Protein AF-W3AN65-F1 (afdb_monomer_lite)

Foldseek 3Di:
DVVLLVLLQVLLVCLLVVVLVVDDPVVVVVSLVSLLVQCPDPDQSSVLSSLSSLLSCCPDPCVVVNLVSLLVCLVDPDPVSLLSNLVSCLPPPLVDPSSVNSLVSQCVDPDPSSNVSSVSSNDD

Sequence (124 aa):
MAVRITAMREIERLTEQGVLEACTDDAKLLLFNHTLGDSYSTNADLEFYAMSALSKMLGSTYREQCLDRFIEMMDYEPYLIKVGMLYRIKEDDKNDAKIKFIFEKGKNDSHYWVRHVSSIGLEK

Secondary structure (DSSP, 8-state):
-HHHHHHHHHHHHHHHTTGGGGS-HHHHHHHHHHHHHHTT-SSHHHHHHHHHHHHHGGGSTTHHHHHHHHHHHHHHS-HHHHHHHHHHHTTS-TT-HHHHHHHHHHHT-SSHHHHHHHHHHH--

pLDDT: mean 94.16, std 5.39, range [56.47, 98.44]

Structure (mmCIF, N/CA/C/O backbone):
data_AF-W3AN65-F1
#
_entry.id   AF-W3AN65-F1
#
loop_
_atom_site.group_PDB
_atom_site.id
_atom_site.type_symbol
_atom_site.label_atom_id
_atom_site.label_alt_id
_atom_site.label_comp_id
_atom_site.label_asym_id
_atom_site.label_entity_id
_atom_site.label_seq_id
_atom_site.pdbx_PDB_ins_code
_atom_site.Cartn_x
_atom_site.Cartn_y
_atom_site.Cartn_z
_atom_site.occupancy
_atom_site.B_iso_or_equiv
_atom_site.auth_seq_id
_atom_site.auth_comp_id
_atom_site.auth_asym_id
_atom_site.auth_atom_id
_atom_site.pdbx_PDB_model_num
ATOM 1 N N . MET A 1 1 ? 9.564 -19.198 3.626 1.00 88.44 1 MET A N 1
ATOM 2 C CA . MET A 1 1 ? 8.922 -18.254 2.684 1.00 88.44 1 MET A CA 1
ATOM 3 C C . MET A 1 1 ? 7.418 -18.491 2.569 1.00 88.44 1 MET A C 1
ATOM 5 O O . MET A 1 1 ? 6.666 -17.593 2.913 1.00 88.44 1 MET A O 1
ATOM 9 N N . ALA A 1 2 ? 6.966 -19.700 2.206 1.00 91.94 2 ALA A N 1
ATOM 10 C CA . ALA A 1 2 ? 5.538 -20.015 2.032 1.00 91.94 2 ALA A CA 1
ATOM 11 C C . ALA A 1 2 ? 4.638 -19.654 3.233 1.00 91.94 2 ALA A C 1
ATOM 13 O O . ALA A 1 2 ? 3.553 -19.119 3.033 1.00 91.94 2 ALA A O 1
ATOM 14 N N . VAL A 1 3 ? 5.102 -19.879 4.470 1.00 95.12 3 VAL A N 1
ATOM 15 C CA . VAL A 1 3 ? 4.344 -19.536 5.690 1.00 95.12 3 VAL A CA 1
ATOM 16 C C . VAL A 1 3 ? 4.069 -18.033 5.791 1.00 95.12 3 VAL A C 1
ATOM 18 O O . VAL A 1 3 ? 2.937 -17.651 6.047 1.00 95.12 3 VAL A O 1
ATOM 21 N N . ARG A 1 4 ? 5.069 -17.180 5.530 1.00 96.25 4 ARG A N 1
ATOM 22 C CA . ARG A 1 4 ? 4.917 -15.714 5.600 1.00 96.25 4 ARG A CA 1
ATOM 23 C C . ARG A 1 4 ? 3.992 -15.189 4.506 1.00 96.25 4 ARG A C 1
ATOM 25 O O . ARG A 1 4 ? 3.085 -14.425 4.794 1.00 96.25 4 ARG A O 1
ATOM 32 N N . ILE A 1 5 ? 4.134 -15.691 3.278 1.00 97.06 5 ILE A N 1
ATOM 33 C CA . ILE A 1 5 ? 3.205 -15.369 2.180 1.00 97.06 5 ILE A CA 1
ATOM 34 C C . ILE A 1 5 ? 1.771 -15.788 2.535 1.00 97.06 5 ILE A C 1
ATOM 36 O O . ILE A 1 5 ? 0.826 -15.036 2.309 1.00 97.06 5 ILE A O 1
ATOM 40 N N . THR A 1 6 ? 1.604 -16.979 3.116 1.00 96.94 6 THR A N 1
ATOM 41 C CA . THR A 1 6 ? 0.292 -17.465 3.569 1.00 96.94 6 THR A CA 1
ATOM 42 C C . THR A 1 6 ? -0.273 -16.567 4.668 1.00 96.94 6 THR A C 1
ATOM 44 O O . THR A 1 6 ? -1.448 -16.224 4.613 1.00 96.94 6 THR A O 1
ATOM 47 N N . ALA A 1 7 ? 0.564 -16.124 5.610 1.00 96.62 7 ALA A N 1
ATOM 48 C CA . ALA A 1 7 ? 0.167 -15.183 6.650 1.00 96.62 7 ALA A CA 1
ATOM 49 C C . ALA A 1 7 ? -0.290 -13.838 6.063 1.00 96.62 7 ALA A C 1
ATOM 51 O O . ALA A 1 7 ? -1.359 -13.371 6.431 1.00 96.62 7 ALA A O 1
ATOM 52 N N . MET A 1 8 ? 0.444 -13.253 5.107 1.00 97.62 8 MET A N 1
ATOM 53 C CA . MET A 1 8 ? 0.052 -11.984 4.469 1.00 97.62 8 MET A CA 1
ATOM 54 C C . MET A 1 8 ? -1.302 -12.084 3.758 1.00 97.62 8 MET A C 1
ATOM 56 O O . MET A 1 8 ? -2.149 -11.210 3.913 1.00 97.62 8 MET A O 1
ATOM 60 N N . ARG A 1 9 ? -1.541 -13.181 3.031 1.00 96.62 9 ARG A N 1
ATOM 61 C CA . ARG A 1 9 ? -2.835 -13.437 2.377 1.00 96.62 9 ARG A CA 1
ATOM 62 C C . ARG A 1 9 ? -3.974 -13.586 3.379 1.00 96.62 9 ARG A C 1
ATOM 64 O O . ARG A 1 9 ? -5.085 -13.132 3.125 1.00 96.62 9 ARG A O 1
ATOM 71 N N . GLU A 1 10 ? -3.710 -14.242 4.504 1.00 95.69 10 GLU A N 1
ATOM 72 C CA . GLU A 1 10 ? -4.721 -14.419 5.539 1.00 95.69 10 GLU A CA 1
ATOM 73 C C . GLU A 1 10 ? -5.024 -13.099 6.250 1.00 95.69 10 GLU A C 1
ATOM 75 O O . GLU A 1 10 ? -6.189 -12.785 6.467 1.00 95.69 10 GLU A O 1
ATOM 80 N N . ILE A 1 11 ? -4.007 -12.280 6.526 1.00 95.50 11 ILE A N 1
ATOM 81 C CA . ILE A 1 11 ? -4.189 -10.926 7.058 1.00 95.50 11 ILE A CA 1
ATOM 82 C C . ILE A 1 11 ? -5.041 -10.088 6.100 1.00 95.50 11 ILE A C 1
ATOM 84 O O . ILE A 1 11 ? -6.039 -9.520 6.531 1.00 95.50 11 ILE A O 1
ATOM 88 N N . GLU A 1 12 ? -4.707 -10.070 4.806 1.00 95.38 12 GLU A N 1
ATOM 89 C CA . GLU A 1 12 ? -5.493 -9.381 3.775 1.00 95.38 12 GLU A CA 1
ATOM 90 C C . GLU A 1 12 ? -6.974 -9.793 3.821 1.00 95.38 12 GLU A C 1
ATOM 92 O O . GLU A 1 12 ? -7.864 -8.941 3.876 1.00 95.38 12 GLU A O 1
ATOM 97 N N . ARG A 1 13 ? -7.233 -11.107 3.868 1.00 94.75 13 ARG A N 1
ATOM 98 C CA . ARG A 1 13 ? -8.579 -11.688 3.929 1.00 94.75 13 ARG A CA 1
ATOM 99 C C . ARG A 1 13 ? -9.330 -11.286 5.200 1.00 94.75 13 ARG A C 1
ATOM 101 O O . ARG A 1 13 ? -10.511 -10.950 5.133 1.00 94.75 13 ARG A O 1
ATOM 108 N N . LEU A 1 14 ? -8.666 -11.326 6.354 1.00 92.44 14 LEU A N 1
ATOM 109 C CA . LEU A 1 14 ? -9.257 -10.952 7.641 1.00 92.44 14 LEU A CA 1
ATOM 110 C C . LEU A 1 14 ? -9.590 -9.458 7.695 1.00 92.44 14 LEU A C 1
ATOM 112 O O . LEU A 1 14 ? -10.643 -9.084 8.215 1.00 92.44 14 LEU A O 1
ATOM 116 N N . THR A 1 15 ? -8.728 -8.605 7.137 1.00 92.06 15 THR A N 1
ATOM 117 C CA . THR A 1 15 ? -8.987 -7.166 7.033 1.00 92.06 15 THR A CA 1
ATOM 118 C C . THR A 1 15 ? -10.168 -6.884 6.108 1.00 92.06 15 THR A C 1
ATOM 120 O O . THR A 1 15 ? -11.056 -6.123 6.479 1.00 92.06 15 THR A O 1
ATOM 123 N N . GLU A 1 16 ? -10.246 -7.545 4.951 1.00 90.81 16 GLU A N 1
ATOM 124 C CA . GLU A 1 16 ? -11.365 -7.393 4.010 1.00 90.81 16 GLU A CA 1
ATOM 125 C C . GLU A 1 16 ? -12.716 -7.827 4.604 1.00 90.81 16 GLU A C 1
ATOM 127 O O . GLU A 1 16 ? -13.750 -7.235 4.307 1.00 90.81 16 GLU A O 1
ATOM 132 N N . GLN A 1 17 ? -12.712 -8.820 5.492 1.00 91.50 17 GLN A N 1
ATOM 133 C CA . GLN A 1 17 ? -13.906 -9.270 6.213 1.00 91.50 17 GLN A CA 1
ATOM 134 C C . GLN A 1 17 ? -14.273 -8.381 7.413 1.00 91.50 17 GLN A C 1
ATOM 136 O O . GLN A 1 17 ? -15.237 -8.679 8.117 1.00 91.50 17 GLN A O 1
ATOM 141 N N . GLY A 1 18 ? -13.499 -7.327 7.696 1.00 87.81 18 GLY A N 1
ATOM 142 C CA . GLY A 1 18 ? -13.676 -6.477 8.876 1.00 87.81 18 GLY A CA 1
ATOM 143 C C . GLY A 1 18 ? -13.342 -7.174 10.201 1.00 87.81 18 GLY A C 1
ATOM 144 O O . GLY A 1 18 ? -13.589 -6.620 11.268 1.00 87.81 18 GLY A O 1
ATOM 145 N N . VAL A 1 19 ? -12.758 -8.378 10.161 1.00 87.12 19 VAL A N 1
ATOM 146 C CA . VAL A 1 19 ? -12.422 -9.166 11.359 1.00 87.12 19 VAL A CA 1
ATOM 147 C C . VAL A 1 19 ? -11.285 -8.515 12.137 1.00 87.12 19 VAL A C 1
ATOM 149 O O . VAL A 1 19 ? -11.258 -8.607 13.362 1.00 87.12 19 VAL A O 1
ATOM 152 N N . LEU A 1 20 ? -10.389 -7.802 11.443 1.00 83.75 20 LEU A N 1
ATOM 153 C CA . LEU A 1 20 ? -9.319 -7.043 12.088 1.00 83.75 20 LEU A CA 1
ATOM 154 C C . LEU A 1 20 ? -9.878 -6.064 13.128 1.00 83.75 20 LEU A C 1
ATOM 156 O O . LEU A 1 20 ? -9.274 -5.905 14.182 1.00 83.75 20 LEU A O 1
ATOM 160 N N . GLU A 1 21 ? -11.054 -5.474 12.889 1.00 82.19 21 GLU A N 1
ATOM 161 C CA . GLU A 1 21 ? -11.662 -4.517 13.818 1.00 82.19 21 GLU A CA 1
ATOM 162 C C . GLU A 1 21 ? -12.183 -5.147 15.110 1.00 82.19 21 GLU A C 1
ATOM 164 O O . GLU A 1 21 ? -12.251 -4.463 16.132 1.00 82.19 21 GLU A O 1
ATOM 169 N N . ALA A 1 22 ? -12.480 -6.448 15.088 1.00 85.88 22 ALA A N 1
ATOM 170 C CA . ALA A 1 22 ? -12.890 -7.213 16.262 1.00 85.88 22 ALA A CA 1
ATOM 171 C C . ALA A 1 22 ? -11.705 -7.651 17.146 1.00 85.88 22 ALA A C 1
ATOM 173 O O . ALA A 1 22 ? -11.916 -8.175 18.241 1.00 85.88 22 ALA A O 1
ATOM 174 N N . CYS A 1 23 ? -10.464 -7.469 16.685 1.00 88.06 23 CYS A N 1
ATOM 175 C CA . CYS A 1 23 ? -9.269 -7.761 17.469 1.00 88.06 23 CYS A CA 1
ATOM 176 C C . CYS A 1 23 ? -9.018 -6.702 18.554 1.00 88.06 23 CYS A C 1
ATOM 178 O O . CYS A 1 23 ? -9.461 -5.559 18.453 1.00 88.06 23 CYS A O 1
ATOM 180 N N . THR A 1 24 ? -8.249 -7.075 19.579 1.00 93.31 24 THR A N 1
ATOM 181 C CA . THR A 1 24 ? -7.704 -6.110 20.544 1.00 93.31 24 THR A CA 1
ATOM 182 C C . THR A 1 24 ? -6.712 -5.169 19.860 1.00 93.31 24 THR A C 1
ATOM 184 O O . THR A 1 24 ? -6.078 -5.549 18.873 1.00 93.31 24 THR A O 1
ATOM 187 N N . ASP A 1 25 ? -6.523 -3.966 20.405 1.00 93.12 25 ASP A N 1
ATOM 188 C CA . ASP A 1 25 ? -5.579 -2.986 19.846 1.00 93.12 25 ASP A CA 1
ATOM 189 C C . ASP A 1 25 ? -4.145 -3.538 19.762 1.00 93.12 25 ASP A C 1
ATOM 191 O O . ASP A 1 25 ? -3.467 -3.339 18.755 1.00 93.12 25 ASP A O 1
ATOM 195 N N . ASP A 1 26 ? -3.713 -4.322 20.755 1.00 94.81 26 ASP A N 1
ATOM 196 C CA . ASP A 1 26 ? -2.410 -5.001 20.736 1.00 94.81 26 ASP A CA 1
ATOM 197 C C . ASP A 1 26 ? -2.284 -5.987 19.567 1.00 94.81 26 ASP A C 1
ATOM 199 O O . ASP A 1 26 ? -1.245 -6.059 18.909 1.00 94.81 26 ASP A O 1
ATOM 203 N N . ALA A 1 27 ? -3.347 -6.743 19.277 1.00 92.88 27 ALA A N 1
ATOM 204 C CA . ALA A 1 27 ? -3.361 -7.678 18.159 1.00 92.88 27 ALA A CA 1
ATOM 205 C C . ALA A 1 27 ? -3.376 -6.938 16.814 1.00 92.88 27 ALA A C 1
ATOM 207 O O . ALA A 1 27 ? -2.638 -7.326 15.907 1.00 92.88 27 ALA A O 1
ATOM 208 N N . LYS A 1 28 ? -4.144 -5.845 16.692 1.00 93.62 28 LYS A N 1
ATOM 209 C CA . LYS A 1 28 ? -4.126 -4.977 15.503 1.00 93.62 28 LYS A CA 1
ATOM 210 C C . LYS A 1 28 ? -2.721 -4.424 15.256 1.00 93.62 28 LYS A C 1
ATOM 212 O O . LYS A 1 28 ? -2.217 -4.520 14.139 1.00 93.62 28 LYS A O 1
ATOM 217 N N . LEU A 1 29 ? -2.060 -3.939 16.309 1.00 95.00 29 LEU A N 1
ATOM 218 C CA . LEU A 1 29 ? -0.714 -3.377 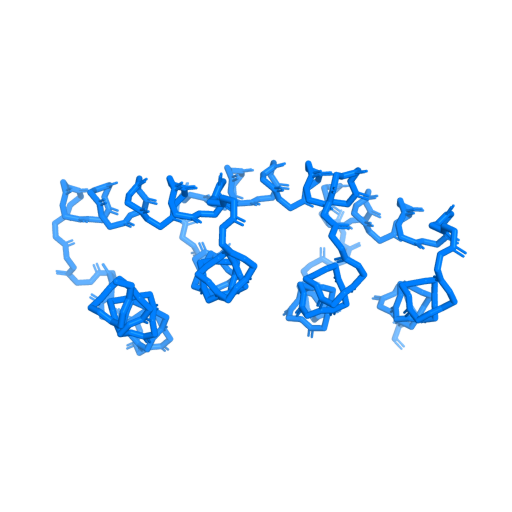16.233 1.00 95.00 29 LEU A CA 1
ATOM 219 C C . LEU A 1 29 ? 0.321 -4.433 15.839 1.00 95.00 29 LEU A C 1
ATOM 221 O O . LEU A 1 29 ? 1.185 -4.167 15.004 1.00 95.00 29 LEU A O 1
ATOM 225 N N . LEU A 1 30 ? 0.229 -5.636 16.409 1.00 95.88 30 LEU A N 1
ATOM 226 C CA . LEU A 1 30 ? 1.105 -6.753 16.063 1.00 95.88 30 LEU A CA 1
ATOM 227 C C . LEU A 1 30 ? 0.963 -7.132 14.582 1.00 95.88 30 LEU A C 1
ATOM 229 O O . LEU A 1 30 ? 1.968 -7.261 13.883 1.00 95.88 30 LEU A O 1
ATOM 233 N N . LEU A 1 31 ? -0.274 -7.295 14.102 1.00 95.50 31 LEU A N 1
ATOM 234 C CA . LEU A 1 31 ? -0.558 -7.663 12.714 1.00 95.50 31 LEU A CA 1
ATOM 235 C C . LEU A 1 31 ? -0.107 -6.571 11.744 1.00 95.50 31 LEU A C 1
ATOM 237 O O . LEU A 1 31 ? 0.519 -6.880 10.728 1.00 95.50 31 LEU A O 1
ATOM 241 N N . PHE A 1 32 ? -0.361 -5.305 12.080 1.00 96.69 32 PHE A N 1
ATOM 242 C CA . PHE A 1 32 ? 0.111 -4.169 11.301 1.00 96.69 32 PHE A CA 1
ATOM 243 C C . PHE A 1 32 ? 1.642 -4.141 11.220 1.00 96.69 32 PHE A C 1
ATOM 245 O O . PHE A 1 32 ? 2.190 -4.169 10.122 1.00 96.69 32 PHE A O 1
ATOM 252 N N . ASN A 1 33 ? 2.345 -4.171 12.357 1.00 97.56 33 ASN A N 1
ATOM 253 C CA . ASN A 1 33 ? 3.810 -4.124 12.389 1.00 97.56 33 ASN A CA 1
ATOM 254 C C . ASN A 1 33 ? 4.446 -5.315 11.666 1.00 97.56 33 ASN A C 1
ATOM 256 O O . ASN A 1 33 ? 5.471 -5.161 11.002 1.00 97.56 33 ASN A O 1
ATOM 260 N N . HIS A 1 34 ? 3.839 -6.500 11.766 1.00 96.88 34 HIS A N 1
ATOM 261 C CA . HIS A 1 34 ? 4.298 -7.672 11.032 1.00 96.88 34 HIS A CA 1
ATOM 262 C C . HIS A 1 34 ? 4.141 -7.490 9.516 1.00 96.88 34 HIS A C 1
ATOM 264 O O . HIS A 1 34 ? 5.082 -7.739 8.766 1.00 96.88 34 HIS A O 1
ATOM 270 N N . THR A 1 35 ? 2.984 -6.993 9.075 1.00 98.06 35 THR A N 1
ATOM 271 C CA . THR A 1 35 ? 2.704 -6.720 7.658 1.00 98.06 35 THR A CA 1
ATOM 272 C C . THR A 1 35 ? 3.628 -5.632 7.110 1.00 98.06 35 THR A C 1
ATOM 274 O O . THR A 1 35 ? 4.226 -5.797 6.049 1.00 98.06 35 THR A O 1
ATOM 277 N N . LEU A 1 36 ? 3.811 -4.544 7.862 1.00 98.44 36 LEU A N 1
ATOM 278 C CA . LEU A 1 36 ? 4.725 -3.464 7.511 1.00 98.44 36 LEU A CA 1
ATOM 279 C C . LEU A 1 36 ? 6.166 -3.976 7.400 1.00 98.44 36 LEU A C 1
ATOM 281 O O . LEU A 1 36 ? 6.833 -3.685 6.414 1.00 98.44 36 LEU A O 1
ATOM 285 N N . GLY A 1 37 ? 6.634 -4.786 8.352 1.00 98.06 37 GLY A N 1
ATOM 286 C CA . GLY A 1 37 ? 7.971 -5.383 8.299 1.00 98.06 37 GLY A CA 1
ATOM 287 C C . GLY A 1 37 ? 8.185 -6.272 7.069 1.00 98.06 37 GLY A C 1
ATOM 288 O O . GLY A 1 37 ? 9.227 -6.191 6.418 1.00 98.06 37 GLY A O 1
ATOM 289 N N . ASP A 1 38 ? 7.187 -7.078 6.703 1.00 97.94 38 ASP A N 1
ATOM 290 C CA . ASP A 1 38 ? 7.246 -7.938 5.515 1.00 97.94 38 ASP A CA 1
ATOM 291 C C . ASP A 1 38 ? 7.185 -7.131 4.205 1.00 97.94 38 ASP A C 1
ATOM 293 O O . ASP A 1 38 ? 7.723 -7.577 3.189 1.00 97.94 38 ASP A O 1
ATOM 297 N N . SER A 1 39 ? 6.644 -5.909 4.241 1.00 97.62 39 SER A N 1
ATOM 298 C CA . SER A 1 39 ? 6.645 -4.970 3.112 1.00 97.62 39 SER A CA 1
ATOM 299 C C . SER A 1 39 ? 8.015 -4.361 2.789 1.00 97.62 39 SER A C 1
ATOM 301 O O . SER A 1 39 ? 8.120 -3.652 1.798 1.00 97.62 39 SER A O 1
ATOM 303 N N . TYR A 1 40 ? 9.043 -4.615 3.606 1.00 96.88 40 TYR A N 1
ATOM 304 C CA . TYR A 1 40 ? 10.448 -4.269 3.336 1.00 96.88 40 TYR A CA 1
ATOM 305 C C . TYR A 1 40 ? 11.286 -5.505 2.969 1.00 96.88 40 TYR A C 1
ATOM 307 O O . TYR A 1 40 ? 12.517 -5.502 3.068 1.00 96.88 40 TYR A O 1
ATOM 315 N N . SER A 1 41 ? 10.643 -6.629 2.642 1.00 95.56 41 SER A N 1
ATOM 316 C CA . SER A 1 41 ? 11.366 -7.856 2.336 1.00 95.56 41 SER A CA 1
ATOM 317 C C . SER A 1 41 ? 12.121 -7.748 1.014 1.00 95.56 41 SER A C 1
ATOM 319 O O . SER A 1 41 ? 11.566 -7.366 -0.001 1.00 95.56 41 SER A O 1
ATOM 321 N N . THR A 1 42 ? 13.351 -8.262 0.976 1.00 93.06 42 THR A N 1
ATOM 322 C CA . THR A 1 42 ? 14.084 -8.474 -0.285 1.00 93.06 42 THR A CA 1
ATOM 323 C C . THR A 1 42 ? 13.470 -9.562 -1.177 1.00 93.06 42 THR A C 1
ATOM 325 O O . THR A 1 42 ? 13.933 -9.788 -2.296 1.00 93.06 42 THR A O 1
ATOM 328 N N . ASN A 1 43 ? 12.458 -10.287 -0.689 1.00 94.25 43 ASN A N 1
ATOM 329 C CA . ASN A 1 43 ? 11.705 -11.250 -1.475 1.00 94.25 43 ASN A CA 1
ATOM 330 C C . ASN A 1 43 ? 10.480 -10.569 -2.100 1.00 94.25 43 ASN A C 1
ATOM 332 O O . ASN A 1 43 ? 9.503 -10.302 -1.405 1.00 94.25 43 ASN A O 1
ATOM 336 N N . ALA A 1 44 ? 10.525 -10.377 -3.420 1.00 91.69 44 ALA A N 1
ATOM 337 C CA . ALA A 1 44 ? 9.496 -9.656 -4.168 1.00 91.69 44 ALA A CA 1
ATOM 338 C C . ALA A 1 44 ? 8.077 -10.235 -4.009 1.00 91.69 44 ALA A C 1
ATOM 340 O O . ALA A 1 44 ? 7.113 -9.477 -3.962 1.00 91.69 44 ALA A O 1
ATOM 341 N N . ASP A 1 45 ? 7.926 -11.562 -3.896 1.00 94.69 45 ASP A N 1
ATOM 342 C CA . ASP A 1 45 ? 6.607 -12.170 -3.680 1.00 94.69 45 ASP A CA 1
ATOM 343 C C . ASP A 1 45 ? 6.051 -11.782 -2.313 1.00 94.69 45 ASP A C 1
ATOM 345 O O . ASP A 1 45 ? 4.904 -11.354 -2.198 1.00 94.69 45 ASP A O 1
ATOM 349 N N . LEU A 1 46 ? 6.861 -11.933 -1.263 1.00 96.50 46 LEU A N 1
ATOM 350 C CA . LEU A 1 46 ? 6.444 -11.590 0.087 1.00 96.50 46 LEU A CA 1
ATOM 351 C C . LEU A 1 46 ? 6.103 -10.106 0.204 1.00 96.50 46 LEU A C 1
ATOM 353 O O . LEU A 1 46 ? 5.057 -9.768 0.754 1.00 96.50 46 LEU A O 1
ATOM 357 N N . GLU A 1 47 ? 6.951 -9.250 -0.352 1.00 96.31 47 GLU A N 1
ATOM 358 C CA . GLU A 1 47 ? 6.725 -7.813 -0.392 1.00 96.31 47 GLU A CA 1
ATOM 359 C C . GLU A 1 47 ? 5.426 -7.457 -1.126 1.00 96.31 47 GLU A C 1
ATOM 361 O O . GLU A 1 47 ? 4.632 -6.658 -0.631 1.00 96.31 47 GLU A O 1
ATOM 366 N N . PHE A 1 48 ? 5.145 -8.111 -2.258 1.00 96.50 48 PHE A N 1
ATOM 367 C CA . PHE A 1 48 ? 3.897 -7.923 -2.993 1.00 96.50 48 PHE A CA 1
ATOM 368 C C . PHE A 1 48 ? 2.664 -8.297 -2.156 1.00 96.50 48 PHE A C 1
ATOM 370 O O . PHE A 1 48 ? 1.688 -7.545 -2.132 1.00 96.50 48 PHE A O 1
ATOM 377 N N . TYR A 1 49 ? 2.682 -9.437 -1.454 1.00 97.31 49 TYR A N 1
ATOM 378 C CA . TYR A 1 49 ? 1.552 -9.826 -0.600 1.00 97.31 49 TYR A CA 1
ATOM 379 C C . TYR A 1 49 ? 1.421 -8.930 0.634 1.00 97.31 49 TYR A C 1
ATOM 381 O O . TYR A 1 49 ? 0.299 -8.618 1.027 1.00 97.31 49 TYR A O 1
ATOM 389 N N . ALA A 1 50 ? 2.533 -8.473 1.211 1.00 98.00 50 ALA A N 1
ATOM 390 C CA . ALA A 1 50 ? 2.515 -7.507 2.302 1.00 98.00 50 ALA A CA 1
ATOM 391 C C . ALA A 1 50 ? 1.927 -6.160 1.852 1.00 98.00 50 ALA A C 1
ATOM 393 O O . ALA A 1 50 ? 1.046 -5.627 2.519 1.00 98.00 50 ALA A O 1
ATOM 394 N N . MET A 1 51 ? 2.318 -5.654 0.676 1.00 97.88 51 MET A N 1
ATOM 395 C CA . MET A 1 51 ? 1.698 -4.481 0.048 1.00 97.88 51 MET A CA 1
ATOM 396 C C . MET A 1 51 ? 0.188 -4.683 -0.151 1.00 97.88 51 MET A C 1
ATOM 398 O O . MET A 1 51 ? -0.604 -3.799 0.182 1.00 97.88 51 MET A O 1
ATOM 402 N N . SER A 1 52 ? -0.228 -5.859 -0.640 1.00 97.50 52 SER A N 1
ATOM 403 C CA . SER A 1 52 ? -1.649 -6.190 -0.816 1.00 97.50 52 SER A CA 1
ATOM 404 C C . SER A 1 52 ? -2.408 -6.111 0.510 1.00 97.50 52 SER A C 1
ATOM 406 O O . SER A 1 52 ? -3.449 -5.460 0.580 1.00 97.50 52 SER A O 1
ATOM 408 N N . ALA A 1 53 ? -1.858 -6.691 1.577 1.00 97.31 53 ALA A N 1
ATOM 409 C CA . ALA A 1 53 ? -2.447 -6.637 2.909 1.00 97.31 53 ALA A CA 1
ATOM 410 C C . ALA A 1 53 ? -2.504 -5.204 3.470 1.00 97.31 53 ALA A C 1
ATOM 412 O O . ALA A 1 53 ? -3.566 -4.782 3.929 1.00 97.31 53 ALA A O 1
ATOM 413 N N . LEU A 1 54 ? -1.423 -4.418 3.354 1.00 97.94 54 LEU A N 1
ATOM 414 C CA . LEU A 1 54 ? -1.410 -3.001 3.750 1.00 97.94 54 LEU A CA 1
ATOM 415 C C . LEU A 1 54 ? -2.504 -2.200 3.035 1.00 97.94 54 LEU A C 1
ATOM 417 O O . LEU A 1 54 ? -3.135 -1.341 3.645 1.00 97.94 54 LEU A O 1
ATOM 421 N N . SER A 1 55 ? -2.787 -2.502 1.763 1.00 97.25 55 SER A N 1
ATOM 422 C CA . SER A 1 55 ? -3.827 -1.785 1.012 1.00 97.25 55 SER A CA 1
ATOM 423 C C . SER A 1 55 ? -5.219 -1.973 1.620 1.00 97.25 55 SER A C 1
ATOM 425 O O . SER A 1 55 ? -6.023 -1.044 1.624 1.00 97.25 55 SER A O 1
ATOM 427 N N . LYS A 1 56 ? -5.496 -3.143 2.212 1.00 95.31 56 LYS A N 1
ATOM 428 C CA . LYS A 1 56 ? -6.754 -3.396 2.927 1.00 95.31 56 LYS A CA 1
ATOM 429 C C . LYS A 1 56 ? -6.803 -2.676 4.274 1.00 95.31 56 LYS A C 1
ATOM 431 O O . LYS A 1 56 ? -7.889 -2.397 4.768 1.00 95.31 56 LYS A O 1
ATOM 436 N N . MET A 1 57 ? -5.652 -2.329 4.848 1.00 95.06 57 MET A N 1
ATOM 437 C CA . MET A 1 57 ? -5.550 -1.604 6.119 1.00 95.06 57 MET A CA 1
ATOM 438 C C . MET A 1 57 ? -5.695 -0.080 5.977 1.00 95.06 57 MET A C 1
ATOM 440 O O . MET A 1 57 ? -5.709 0.616 6.992 1.00 95.06 57 MET A O 1
ATOM 444 N N . LEU A 1 58 ? -5.874 0.462 4.765 1.00 94.88 58 LEU A N 1
ATOM 445 C CA . LEU A 1 58 ? -6.079 1.902 4.535 1.00 94.88 58 LEU A CA 1
ATOM 446 C C . LEU A 1 58 ? -7.335 2.484 5.203 1.00 94.88 58 LEU A C 1
ATOM 448 O O . LEU A 1 58 ? -7.410 3.697 5.395 1.00 94.88 58 LEU A O 1
ATOM 452 N N . GLY A 1 59 ? -8.308 1.636 5.552 1.00 90.50 59 GLY A N 1
ATOM 453 C CA . GLY A 1 59 ? -9.501 2.016 6.316 1.00 90.50 59 GLY A CA 1
ATOM 454 C C . GLY A 1 59 ? -9.325 1.977 7.840 1.00 90.50 59 GLY A C 1
ATOM 455 O O . GLY A 1 59 ? -10.285 2.236 8.559 1.00 90.50 59 GLY A O 1
ATOM 456 N N . SER A 1 60 ? -8.135 1.629 8.337 1.00 91.25 60 SER A N 1
ATOM 457 C CA . SER A 1 60 ? -7.847 1.483 9.769 1.00 91.25 60 SER A CA 1
ATOM 458 C C . SER A 1 60 ? -7.166 2.722 10.366 1.00 91.25 60 SER A C 1
ATOM 460 O O . SER 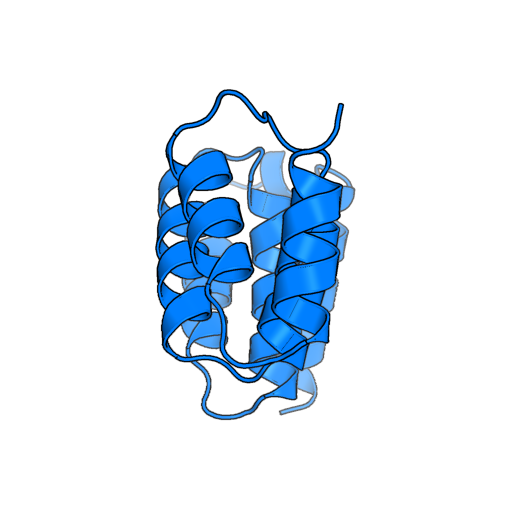A 1 60 ? -6.840 3.686 9.669 1.00 91.25 60 SER A O 1
ATOM 462 N N . THR A 1 61 ? -6.867 2.671 11.667 1.00 92.38 61 THR A N 1
ATOM 463 C CA . THR A 1 61 ? -6.063 3.688 12.369 1.00 92.38 61 THR A CA 1
ATOM 464 C C . THR A 1 61 ? -4.621 3.801 11.854 1.00 92.38 61 THR A C 1
ATOM 466 O O . THR A 1 61 ? -3.952 4.785 12.164 1.00 92.38 61 THR A O 1
ATOM 469 N N . TYR A 1 62 ? -4.145 2.842 11.048 1.00 95.31 62 TYR A N 1
ATOM 470 C CA . TYR A 1 62 ? -2.789 2.812 10.481 1.00 95.31 62 TYR A CA 1
ATOM 471 C C . TYR A 1 62 ? -2.682 3.395 9.064 1.00 95.31 62 TYR A C 1
ATOM 473 O O . TYR A 1 62 ? -1.671 3.193 8.383 1.00 95.31 62 TYR A O 1
ATOM 481 N N . ARG A 1 63 ? -3.725 4.084 8.584 1.00 96.19 63 ARG A N 1
ATOM 482 C CA . ARG A 1 63 ? -3.782 4.646 7.226 1.00 96.19 63 ARG A CA 1
ATOM 483 C C . ARG A 1 63 ? -2.536 5.456 6.870 1.00 96.19 63 ARG A C 1
ATOM 485 O O . ARG A 1 63 ? -1.940 5.219 5.824 1.00 96.19 63 ARG A O 1
ATOM 492 N N . GLU A 1 64 ? -2.134 6.380 7.739 1.00 97.62 64 GLU A N 1
ATOM 493 C CA . GLU A 1 64 ? -1.012 7.288 7.476 1.00 97.62 64 GLU A CA 1
ATOM 494 C C . GLU A 1 64 ? 0.294 6.534 7.219 1.00 97.62 64 GLU A C 1
ATOM 496 O O . GLU A 1 64 ? 0.988 6.832 6.247 1.00 97.62 64 GLU A O 1
ATOM 501 N N . GLN A 1 65 ? 0.579 5.514 8.031 1.00 98.25 65 GLN A N 1
ATOM 502 C CA . GLN A 1 65 ? 1.765 4.673 7.906 1.00 98.25 65 GLN A CA 1
ATOM 503 C C . GLN A 1 65 ? 1.714 3.782 6.657 1.00 98.25 65 GLN A C 1
ATOM 505 O O . GLN A 1 65 ? 2.745 3.550 6.026 1.00 98.25 65 GLN A O 1
ATOM 510 N N . CYS A 1 66 ? 0.527 3.299 6.268 1.00 98.31 66 CYS A N 1
ATOM 511 C CA . CYS A 1 66 ? 0.357 2.570 5.007 1.00 98.31 66 CYS A CA 1
ATOM 512 C C . CYS A 1 66 ? 0.689 3.472 3.812 1.00 98.31 66 CYS A C 1
ATOM 514 O O . CYS A 1 66 ? 1.435 3.072 2.920 1.00 98.31 66 CYS A O 1
ATOM 516 N N . LEU A 1 67 ? 0.172 4.705 3.814 1.00 98.38 67 LEU A N 1
ATOM 517 C CA . LEU A 1 67 ? 0.432 5.677 2.756 1.00 98.38 67 LEU A CA 1
ATOM 518 C C . LEU A 1 67 ? 1.906 6.099 2.712 1.00 98.38 67 LEU A C 1
ATOM 520 O O . LEU A 1 67 ? 2.455 6.223 1.621 1.00 98.38 67 LEU A O 1
ATOM 524 N N . ASP A 1 68 ? 2.562 6.259 3.865 1.00 98.44 68 ASP A N 1
ATOM 525 C CA . ASP A 1 68 ? 4.005 6.528 3.922 1.00 98.44 68 ASP A CA 1
ATOM 526 C C . ASP A 1 68 ? 4.807 5.394 3.277 1.00 98.44 68 ASP A C 1
ATOM 528 O O . ASP A 1 68 ? 5.642 5.647 2.404 1.00 98.44 68 ASP A O 1
ATOM 532 N N . ARG A 1 69 ? 4.483 4.132 3.592 1.00 98.06 69 ARG A N 1
ATOM 533 C CA . ARG A 1 69 ? 5.135 2.991 2.937 1.00 98.06 69 ARG A CA 1
ATOM 534 C C . ARG A 1 69 ? 4.883 2.976 1.429 1.00 98.06 69 ARG A C 1
ATOM 536 O O . ARG A 1 69 ? 5.801 2.712 0.659 1.00 98.06 69 ARG A O 1
ATOM 543 N N . PHE A 1 70 ? 3.672 3.282 0.975 1.00 98.31 70 PHE A N 1
ATOM 544 C CA . PHE A 1 70 ? 3.354 3.337 -0.456 1.00 98.31 70 PHE A CA 1
ATOM 545 C C . PHE A 1 70 ? 4.114 4.437 -1.200 1.00 98.31 70 PHE A C 1
ATOM 547 O O . PHE A 1 70 ? 4.545 4.234 -2.336 1.00 98.31 70 PHE A O 1
ATOM 554 N N . ILE A 1 71 ? 4.342 5.581 -0.555 1.00 98.00 71 ILE A N 1
ATOM 555 C CA . ILE A 1 71 ? 5.184 6.653 -1.096 1.00 98.00 71 ILE A CA 1
ATOM 556 C C . ILE A 1 71 ? 6.628 6.180 -1.281 1.00 98.00 71 ILE A C 1
ATOM 558 O O . ILE A 1 71 ? 7.230 6.501 -2.308 1.00 98.00 71 ILE A O 1
ATOM 562 N N . GLU A 1 72 ? 7.174 5.434 -0.318 1.00 97.75 72 GLU A N 1
ATOM 563 C CA . GLU A 1 72 ? 8.508 4.834 -0.429 1.00 97.75 72 GLU A CA 1
ATOM 564 C C . GLU A 1 72 ? 8.557 3.783 -1.542 1.00 97.75 72 GLU A C 1
ATOM 566 O O . GLU A 1 72 ? 9.509 3.748 -2.323 1.00 97.75 72 GLU A O 1
ATOM 571 N N . MET A 1 73 ? 7.516 2.953 -1.666 1.00 96.81 73 MET A N 1
ATOM 572 C CA . MET A 1 73 ? 7.478 1.910 -2.690 1.00 96.81 73 MET A CA 1
ATOM 573 C C . MET A 1 73 ? 7.530 2.478 -4.113 1.00 96.81 73 MET A C 1
ATOM 575 O O . MET A 1 73 ? 8.094 1.860 -5.019 1.00 96.81 73 MET A O 1
ATOM 579 N N . MET A 1 74 ? 6.994 3.685 -4.318 1.00 97.06 74 MET A N 1
ATOM 580 C CA . MET A 1 74 ? 7.108 4.392 -5.595 1.00 97.06 74 MET A CA 1
ATOM 581 C C . MET A 1 74 ? 8.547 4.765 -5.965 1.00 97.06 74 MET A C 1
ATOM 583 O O . MET A 1 74 ? 8.852 4.863 -7.154 1.00 97.06 74 MET A O 1
ATOM 587 N N . ASP A 1 75 ? 9.440 4.934 -4.993 1.00 94.00 75 ASP A N 1
ATOM 588 C CA . ASP A 1 75 ? 10.831 5.303 -5.261 1.00 94.00 75 ASP A CA 1
ATOM 589 C C . ASP A 1 75 ? 11.703 4.070 -5.511 1.00 94.00 75 ASP A C 1
ATOM 591 O O . ASP A 1 75 ? 12.542 4.084 -6.414 1.00 94.00 75 ASP A O 1
ATOM 595 N N . TYR A 1 76 ? 11.482 2.996 -4.749 1.00 90.31 76 TYR A N 1
ATOM 596 C CA . TYR A 1 76 ? 12.452 1.902 -4.650 1.00 90.31 76 TYR A CA 1
ATOM 597 C C . TYR A 1 76 ? 12.000 0.579 -5.270 1.00 90.31 76 TYR A C 1
ATOM 599 O O . TYR A 1 76 ? 12.858 -0.179 -5.725 1.00 90.31 76 TYR A O 1
ATOM 607 N N . GLU A 1 77 ? 10.692 0.309 -5.363 1.00 91.56 77 GLU A N 1
ATOM 608 C CA . GLU A 1 77 ? 10.249 -1.040 -5.727 1.00 91.56 77 GLU A 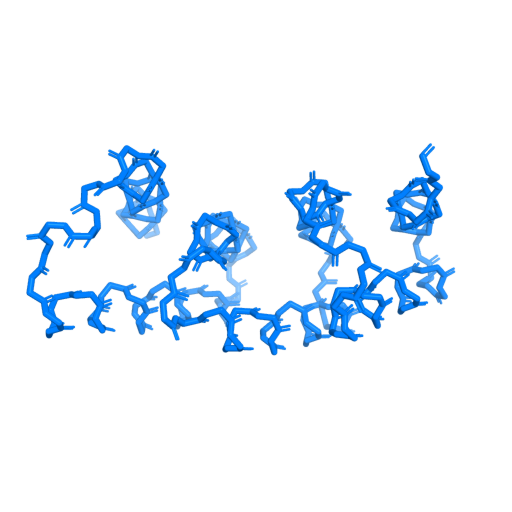CA 1
ATOM 609 C C . GLU A 1 77 ? 10.171 -1.317 -7.236 1.00 91.56 77 GLU A C 1
ATOM 611 O O . GLU A 1 77 ? 10.008 -0.411 -8.067 1.00 91.56 77 GLU A O 1
ATOM 616 N N . PRO A 1 78 ? 10.238 -2.601 -7.640 1.00 91.50 78 PRO A N 1
ATOM 617 C CA . PRO A 1 78 ? 9.992 -3.005 -9.015 1.00 91.50 78 PRO A CA 1
ATOM 618 C C . PRO A 1 78 ? 8.602 -2.596 -9.514 1.00 91.50 78 PRO A C 1
ATOM 620 O O . PRO A 1 78 ? 7.620 -2.542 -8.768 1.00 91.50 78 PRO A O 1
ATOM 623 N N . TYR A 1 79 ? 8.489 -2.401 -10.831 1.00 93.56 79 TYR A N 1
ATOM 624 C CA . TYR A 1 79 ? 7.255 -1.921 -11.460 1.00 93.56 79 TYR A CA 1
ATOM 625 C C . TYR A 1 79 ? 6.013 -2.768 -11.130 1.00 93.56 79 TYR A C 1
ATOM 627 O O . TYR A 1 79 ? 4.918 -2.219 -11.057 1.00 93.56 79 TYR A O 1
ATOM 635 N N . LEU A 1 80 ? 6.156 -4.088 -10.936 1.00 94.38 80 LEU A N 1
ATOM 636 C CA . L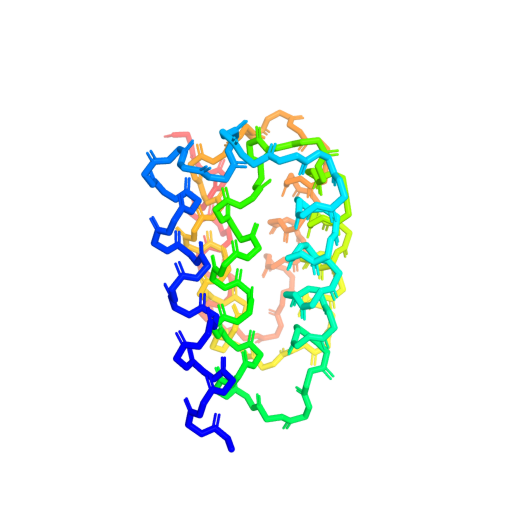EU A 1 80 ? 5.031 -4.985 -10.637 1.00 94.38 80 LEU A CA 1
ATOM 637 C C . LEU A 1 80 ? 4.358 -4.638 -9.306 1.00 94.38 80 LEU A C 1
ATOM 639 O O . LEU A 1 80 ? 3.130 -4.638 -9.225 1.00 94.38 80 LEU A O 1
ATOM 643 N N . ILE A 1 81 ? 5.151 -4.306 -8.285 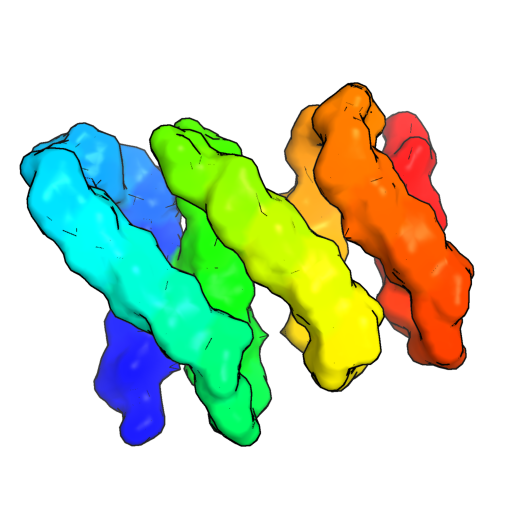1.00 95.94 81 ILE A N 1
ATOM 644 C CA . ILE A 1 81 ? 4.645 -3.931 -6.962 1.00 95.94 81 ILE A CA 1
ATOM 645 C C . ILE A 1 81 ? 3.969 -2.567 -7.049 1.00 95.94 81 ILE A C 1
ATOM 647 O O . ILE A 1 81 ? 2.819 -2.435 -6.638 1.00 95.94 81 ILE A O 1
ATOM 651 N N . LYS A 1 82 ? 4.620 -1.594 -7.699 1.00 97.31 82 LYS A N 1
ATOM 652 C CA . LYS A 1 82 ? 4.060 -0.257 -7.955 1.00 97.31 82 LYS A CA 1
ATOM 653 C C . LYS A 1 82 ? 2.710 -0.325 -8.664 1.00 97.31 82 LYS A C 1
ATOM 655 O O . LYS A 1 82 ? 1.731 0.247 -8.200 1.00 97.31 82 LYS A O 1
ATOM 660 N N . VAL A 1 83 ? 2.632 -1.067 -9.769 1.00 96.88 83 VAL A N 1
ATOM 661 C CA . VAL A 1 83 ? 1.387 -1.264 -10.526 1.00 96.88 83 VAL A CA 1
ATOM 662 C C . VAL A 1 83 ? 0.331 -1.950 -9.660 1.00 96.88 83 VAL A C 1
ATOM 664 O O . VAL A 1 83 ? -0.811 -1.496 -9.614 1.00 96.88 83 VAL A O 1
ATOM 667 N N . GLY A 1 84 ? 0.703 -3.015 -8.943 1.00 96.06 84 GLY A N 1
ATOM 668 C CA . GLY A 1 84 ? -0.206 -3.736 -8.054 1.00 96.06 84 GLY A CA 1
ATOM 669 C C . GLY A 1 84 ? -0.791 -2.857 -6.948 1.00 96.06 84 GLY A C 1
ATOM 670 O O . GLY A 1 84 ? -1.981 -2.975 -6.653 1.00 96.06 84 GLY A O 1
ATOM 671 N N . MET A 1 85 ? 0.027 -1.971 -6.382 1.00 97.56 85 MET A N 1
ATOM 672 C CA . MET A 1 85 ? -0.359 -0.986 -5.377 1.00 97.56 85 MET A CA 1
ATOM 673 C C . MET A 1 85 ? -1.300 0.063 -5.967 1.00 97.56 85 MET A C 1
ATOM 675 O O . MET A 1 85 ? -2.407 0.238 -5.465 1.00 97.56 85 MET A O 1
ATOM 679 N N . LEU A 1 86 ? -0.913 0.698 -7.078 1.00 97.38 86 LEU A N 1
ATOM 680 C CA . LEU A 1 86 ? -1.721 1.719 -7.753 1.00 97.38 86 LEU A CA 1
ATOM 681 C C . LEU A 1 86 ? -3.115 1.193 -8.125 1.00 97.38 86 LEU A C 1
ATOM 683 O O . LEU A 1 86 ? -4.108 1.879 -7.900 1.00 97.38 86 LEU A O 1
ATOM 687 N N . TYR A 1 87 ? -3.219 -0.045 -8.620 1.00 95.69 87 TYR A N 1
ATOM 688 C CA . TYR A 1 87 ? -4.515 -0.662 -8.929 1.00 95.69 87 TYR A CA 1
ATOM 689 C C . TYR A 1 87 ? -5.422 -0.856 -7.713 1.00 95.69 87 TYR A C 1
ATOM 691 O O . TYR A 1 87 ? -6.642 -0.870 -7.875 1.00 95.69 87 TYR A O 1
ATOM 699 N N . ARG A 1 88 ? -4.850 -1.031 -6.520 1.00 94.75 88 ARG A N 1
ATOM 700 C CA . ARG A 1 88 ? -5.606 -1.224 -5.277 1.00 94.75 88 ARG A CA 1
ATOM 701 C C . ARG A 1 88 ? -6.084 0.097 -4.691 1.00 94.75 88 ARG A C 1
ATOM 703 O O . ARG A 1 88 ? -7.181 0.142 -4.153 1.00 94.75 88 ARG A O 1
ATOM 710 N N . ILE A 1 89 ? -5.293 1.158 -4.839 1.00 95.62 89 ILE A N 1
ATOM 711 C CA . ILE A 1 89 ? -5.590 2.471 -4.248 1.00 95.62 89 ILE A CA 1
ATOM 712 C C . ILE A 1 89 ? -6.268 3.451 -5.222 1.00 95.62 89 ILE A C 1
ATOM 714 O O . ILE A 1 89 ? -6.580 4.571 -4.838 1.00 95.62 89 ILE A O 1
ATOM 718 N N . LYS A 1 90 ? -6.510 3.064 -6.485 1.00 93.31 90 LYS A N 1
ATOM 719 C CA . LYS A 1 90 ? -7.110 3.948 -7.512 1.00 93.31 90 LYS A CA 1
ATOM 720 C C . LYS A 1 90 ? -8.523 4.448 -7.202 1.00 93.31 90 LYS A C 1
ATOM 722 O O . LYS A 1 90 ? -8.919 5.480 -7.732 1.00 93.31 90 LYS A O 1
ATOM 727 N N . GLU A 1 91 ? -9.268 3.716 -6.378 1.00 90.62 91 GLU A N 1
ATOM 728 C CA . GLU A 1 91 ? -10.622 4.095 -5.947 1.00 90.62 91 GLU A CA 1
ATOM 729 C C . GLU A 1 91 ? -10.634 4.763 -4.557 1.00 90.62 91 GLU A C 1
ATOM 731 O O . GLU A 1 91 ? -11.707 5.031 -4.022 1.00 90.62 91 GLU A O 1
ATOM 736 N N . ASP A 1 92 ? -9.464 5.006 -3.948 1.00 93.19 92 ASP A N 1
ATOM 737 C CA . ASP A 1 92 ? -9.356 5.710 -2.662 1.00 93.19 92 ASP A CA 1
ATOM 738 C C . ASP A 1 92 ? -9.678 7.215 -2.831 1.00 93.19 92 ASP A C 1
ATOM 740 O O . ASP A 1 92 ? -9.886 7.711 -3.944 1.00 93.19 92 ASP A O 1
ATOM 744 N N . ASP A 1 93 ? -9.743 7.963 -1.727 1.00 91.38 93 ASP A N 1
ATOM 745 C CA . ASP A 1 93 ? -10.039 9.391 -1.716 1.00 91.38 93 ASP A CA 1
ATOM 746 C C . ASP A 1 93 ? -9.001 10.177 -2.521 1.00 91.38 93 ASP A C 1
ATOM 748 O O . ASP A 1 93 ? -7.916 10.530 -2.056 1.00 91.38 93 ASP A O 1
ATOM 752 N N . LYS A 1 94 ? -9.392 10.535 -3.745 1.00 85.38 94 LYS A N 1
ATOM 753 C CA . LYS A 1 94 ? -8.596 11.357 -4.655 1.00 85.38 94 LYS A CA 1
ATOM 754 C C . LYS A 1 94 ? -8.364 12.773 -4.129 1.00 85.38 94 LYS A C 1
ATOM 756 O O . LYS A 1 94 ? -7.657 13.516 -4.802 1.00 85.38 94 LYS A O 1
ATOM 761 N N . ASN A 1 95 ? -8.948 13.192 -2.999 1.00 89.12 95 ASN A N 1
ATOM 762 C CA . ASN A 1 95 ? -8.648 14.468 -2.343 1.00 89.12 95 ASN A CA 1
ATOM 763 C C . ASN A 1 95 ? -7.489 14.386 -1.347 1.00 89.12 95 ASN A C 1
ATOM 765 O O . ASN A 1 95 ? -6.848 15.420 -1.126 1.00 89.12 95 ASN A O 1
ATOM 769 N N . ASP A 1 96 ? -7.198 13.192 -0.828 1.00 95.12 96 ASP A N 1
ATOM 770 C CA . ASP A 1 96 ? -6.097 12.916 0.090 1.00 95.12 96 ASP A CA 1
ATOM 771 C C . ASP A 1 96 ? -4.757 13.308 -0.556 1.00 95.12 96 ASP A C 1
ATOM 773 O O . ASP A 1 96 ? -4.437 12.941 -1.694 1.00 95.12 96 ASP A O 1
ATOM 777 N N . ALA A 1 97 ? -3.977 14.119 0.161 1.00 96.06 97 ALA A N 1
ATOM 778 C CA . ALA A 1 97 ? -2.729 14.671 -0.349 1.00 96.06 97 ALA A CA 1
ATOM 779 C C . ALA A 1 97 ? -1.680 13.584 -0.628 1.00 96.06 97 ALA A C 1
ATOM 781 O O . ALA A 1 97 ? -0.952 13.691 -1.616 1.00 96.06 97 ALA A O 1
ATOM 782 N N . LYS A 1 98 ? -1.619 12.530 0.197 1.00 97.50 98 LYS A N 1
ATOM 783 C CA . LYS A 1 98 ? -0.676 11.422 0.016 1.00 97.50 98 LYS A CA 1
ATOM 784 C C . LYS A 1 98 ? -1.100 10.528 -1.144 1.00 97.50 98 LYS A C 1
ATOM 786 O O . LYS A 1 98 ? -0.249 10.175 -1.956 1.00 97.50 98 LYS A O 1
ATOM 791 N N . ILE A 1 99 ? -2.398 10.245 -1.296 1.00 97.00 99 ILE A N 1
ATOM 792 C CA . ILE A 1 99 ? -2.917 9.525 -2.475 1.00 97.00 99 ILE A CA 1
ATOM 793 C C . ILE A 1 99 ? -2.556 10.280 -3.758 1.00 97.00 99 ILE A C 1
ATOM 795 O O . ILE A 1 99 ? -1.912 9.713 -4.642 1.00 97.00 99 ILE A O 1
ATOM 799 N N . LYS A 1 100 ? -2.876 11.580 -3.842 1.00 96.06 100 LYS A N 1
ATOM 800 C CA . LYS A 1 100 ? -2.485 12.418 -4.992 1.00 96.06 100 LYS A CA 1
ATOM 801 C C . LYS A 1 100 ? -0.987 12.343 -5.256 1.00 96.06 100 LYS A C 1
ATOM 803 O O . LYS A 1 100 ? -0.576 12.158 -6.397 1.00 96.06 100 LYS A O 1
ATOM 808 N N . PHE A 1 101 ? -0.177 12.465 -4.209 1.00 97.06 101 PHE A N 1
ATOM 809 C CA . PHE A 1 101 ? 1.274 12.443 -4.325 1.00 97.06 101 PHE A CA 1
ATOM 810 C C . PHE A 1 101 ? 1.811 11.108 -4.861 1.00 97.06 101 PHE A C 1
ATOM 812 O O . PHE A 1 101 ? 2.674 11.118 -5.738 1.00 97.06 101 PHE A O 1
ATOM 819 N N . ILE A 1 102 ? 1.270 9.969 -4.413 1.00 97.69 102 ILE A N 1
ATOM 820 C CA . ILE A 1 102 ? 1.622 8.635 -4.932 1.00 97.69 102 ILE A CA 1
ATOM 821 C C . ILE A 1 102 ? 1.345 8.551 -6.439 1.00 97.69 102 ILE A C 1
ATOM 823 O O . ILE A 1 102 ? 2.206 8.126 -7.215 1.00 97.69 102 ILE A O 1
ATOM 827 N N . PHE A 1 103 ? 0.166 8.998 -6.873 1.00 97.31 103 PHE A N 1
ATOM 828 C CA . PHE A 1 103 ? -0.199 8.987 -8.288 1.00 97.31 103 PHE A CA 1
ATOM 829 C C . PHE A 1 103 ? 0.646 9.960 -9.129 1.00 97.31 103 PHE A C 1
ATOM 831 O O . PHE A 1 103 ? 1.078 9.603 -10.226 1.00 97.31 103 PHE A O 1
ATOM 838 N N . GLU A 1 104 ? 0.953 11.154 -8.620 1.00 95.94 104 GLU A N 1
ATOM 839 C CA . GLU A 1 104 ? 1.838 12.113 -9.297 1.00 95.94 104 GLU A CA 1
ATOM 840 C C . GLU A 1 104 ? 3.285 11.607 -9.411 1.00 95.94 104 GLU A C 1
ATOM 842 O O . GLU A 1 104 ? 3.918 11.782 -10.456 1.00 95.94 104 GLU A O 1
ATOM 847 N N . LYS A 1 105 ? 3.807 10.899 -8.398 1.00 96.50 105 LYS A N 1
A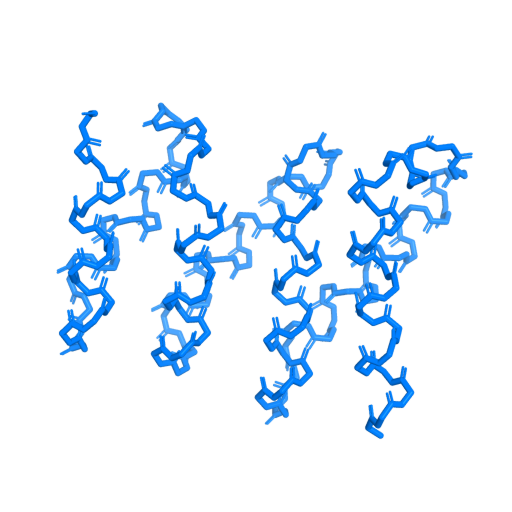TOM 848 C CA . LYS A 1 105 ? 5.089 10.186 -8.528 1.00 96.50 105 LYS A CA 1
ATOM 849 C C . LYS A 1 105 ? 5.040 9.173 -9.667 1.00 96.50 105 LYS A C 1
ATOM 851 O O . LYS A 1 105 ? 5.929 9.151 -10.514 1.00 96.50 105 LYS A O 1
ATOM 856 N N . GLY A 1 106 ? 3.982 8.366 -9.726 1.00 96.81 106 GLY A N 1
ATOM 857 C CA . GLY A 1 106 ? 3.868 7.313 -10.731 1.00 96.81 106 GLY A CA 1
ATOM 858 C C . GLY A 1 106 ? 3.721 7.823 -12.167 1.00 96.81 106 GLY A C 1
ATOM 859 O O . GLY A 1 106 ? 4.268 7.210 -13.082 1.00 96.81 106 GLY A O 1
ATOM 860 N N . LYS A 1 107 ? 3.107 8.995 -12.385 1.00 95.75 107 LYS A N 1
ATOM 861 C CA . LYS A 1 107 ? 3.092 9.670 -13.702 1.00 95.75 107 LYS A CA 1
ATOM 862 C C . LYS A 1 107 ? 4.492 9.990 -14.231 1.00 95.75 107 LYS A C 1
ATOM 864 O O . LYS A 1 107 ? 4.700 9.985 -15.444 1.00 95.75 107 LYS A O 1
ATOM 869 N N . ASN A 1 108 ? 5.439 10.242 -13.331 1.00 94.56 108 ASN A N 1
ATOM 870 C CA . ASN A 1 108 ? 6.828 10.560 -13.651 1.00 94.56 108 ASN A CA 1
ATOM 871 C C . ASN A 1 108 ? 7.756 9.330 -13.608 1.00 94.56 108 ASN A C 1
ATOM 873 O O . ASN A 1 108 ? 8.965 9.471 -13.786 1.00 94.56 108 ASN A O 1
ATOM 877 N N . ASP A 1 109 ? 7.222 8.122 -13.392 1.00 97.06 109 ASP A N 1
ATOM 878 C CA . ASP A 1 109 ? 8.026 6.900 -13.311 1.00 97.06 109 ASP A CA 1
ATOM 879 C C . ASP A 1 109 ? 8.643 6.537 -14.677 1.00 97.06 109 ASP A C 1
ATOM 881 O O . ASP A 1 109 ? 8.052 6.736 -15.742 1.00 97.06 109 ASP A O 1
ATOM 885 N N . SER A 1 110 ? 9.843 5.959 -14.664 1.00 94.75 110 SER A N 1
ATOM 886 C CA . SER A 1 110 ? 10.539 5.481 -15.865 1.00 94.75 110 SER A CA 1
ATOM 887 C C . SER A 1 110 ? 9.789 4.371 -16.621 1.00 94.75 110 SER A C 1
ATOM 889 O O . SER A 1 110 ? 9.910 4.257 -17.847 1.00 94.75 110 SER A O 1
ATOM 891 N N . HIS A 1 111 ? 8.953 3.588 -15.937 1.00 97.12 111 HIS A N 1
ATOM 892 C CA . HIS A 1 111 ? 8.267 2.436 -16.501 1.00 97.12 111 HIS A CA 1
ATOM 893 C C . HIS A 1 111 ? 6.887 2.793 -17.070 1.00 97.12 111 HIS A C 1
ATOM 895 O O . HIS A 1 111 ? 6.035 3.359 -16.385 1.00 97.12 111 HIS A O 1
ATOM 901 N N . TYR A 1 112 ? 6.625 2.397 -18.323 1.00 96.00 112 TYR A N 1
ATOM 902 C CA . TYR A 1 112 ? 5.384 2.736 -19.037 1.00 96.00 112 TYR A CA 1
ATOM 903 C C . TYR A 1 112 ? 4.115 2.340 -18.271 1.00 96.00 112 TYR A C 1
ATOM 905 O O . TYR A 1 112 ? 3.212 3.159 -18.126 1.00 96.00 112 TYR A O 1
ATOM 913 N N . TRP A 1 113 ? 4.056 1.110 -17.750 1.00 96.62 113 TRP A N 1
ATOM 914 C CA . TRP A 1 113 ? 2.863 0.618 -17.053 1.00 96.62 113 TRP A CA 1
ATOM 915 C C . TRP A 1 113 ? 2.563 1.373 -15.759 1.00 96.62 113 TRP A C 1
ATOM 917 O O . TRP A 1 113 ? 1.396 1.561 -15.436 1.00 96.62 113 TRP A O 1
ATOM 927 N N . VAL A 1 114 ? 3.594 1.847 -15.052 1.00 97.44 114 VAL A N 1
ATOM 928 C CA . VAL A 1 114 ? 3.401 2.657 -13.843 1.00 97.44 114 VAL A CA 1
ATOM 929 C C . VAL A 1 114 ? 2.768 3.987 -14.239 1.00 97.44 114 VAL A C 1
ATOM 931 O O . VAL A 1 114 ? 1.688 4.308 -13.753 1.00 97.44 114 VAL A O 1
ATOM 934 N N . ARG A 1 115 ? 3.350 4.685 -15.228 1.00 97.12 115 ARG A N 1
ATOM 935 C CA . ARG A 1 115 ? 2.783 5.938 -15.753 1.00 97.12 115 ARG A CA 1
ATOM 936 C C . ARG A 1 115 ? 1.345 5.778 -16.226 1.00 97.12 115 ARG A C 1
ATOM 938 O O . ARG A 1 115 ? 0.502 6.611 -15.916 1.00 97.12 115 ARG A O 1
ATOM 945 N N . HIS A 1 116 ? 1.065 4.714 -16.977 1.00 95.81 116 HIS A N 1
ATOM 946 C CA . HIS A 1 116 ? -0.255 4.469 -17.548 1.00 95.81 116 HIS A CA 1
ATOM 947 C C . HIS A 1 116 ? -1.327 4.303 -16.464 1.00 95.81 116 HIS A C 1
ATOM 949 O O . HIS A 1 116 ? -2.342 4.997 -16.496 1.00 95.81 116 HIS A O 1
ATOM 955 N N . VAL A 1 117 ? -1.081 3.437 -15.476 1.00 95.56 117 VAL A N 1
ATOM 956 C CA . VAL A 1 117 ? -2.022 3.218 -14.367 1.00 95.56 117 VAL A CA 1
ATOM 957 C C . VAL A 1 117 ? -2.159 4.482 -13.521 1.00 95.56 117 VAL A C 1
ATOM 959 O O . VAL A 1 117 ? -3.265 4.819 -13.098 1.00 95.56 117 VAL A O 1
ATOM 962 N N . SER A 1 118 ? -1.066 5.222 -13.321 1.00 95.88 118 SER A N 1
ATOM 963 C CA . SER A 1 118 ? -1.104 6.462 -12.554 1.00 95.88 118 SER A CA 1
ATOM 964 C C . SER A 1 118 ? -1.921 7.572 -13.212 1.00 95.88 118 SER A C 1
ATOM 966 O O . SER A 1 118 ? -2.607 8.319 -12.515 1.00 95.88 118 SER A O 1
ATOM 968 N N . SER A 1 119 ? -1.877 7.682 -14.540 1.00 93.06 119 SER A N 1
ATOM 969 C CA . SER A 1 119 ? -2.712 8.635 -15.275 1.00 93.06 119 SER A CA 1
ATOM 970 C C . SER A 1 119 ? -4.196 8.302 -15.136 1.00 93.06 119 SER A C 1
ATOM 972 O O . SER A 1 119 ? -4.975 9.185 -14.791 1.00 93.06 119 SER A O 1
ATOM 974 N N . ILE A 1 120 ? -4.567 7.025 -15.292 1.00 90.00 120 ILE A N 1
ATOM 975 C CA . ILE A 1 120 ? -5.960 6.570 -15.157 1.00 90.00 120 ILE A CA 1
ATOM 976 C C . ILE A 1 120 ? -6.483 6.793 -13.731 1.00 90.00 120 ILE A C 1
ATOM 978 O O . ILE A 1 120 ? -7.619 7.216 -13.552 1.00 90.00 120 ILE A O 1
ATOM 982 N N . GLY A 1 121 ? -5.665 6.538 -12.704 1.00 80.06 121 GLY A N 1
ATOM 983 C CA . GLY A 1 121 ? -6.097 6.651 -11.305 1.00 80.06 121 GLY A CA 1
ATOM 984 C C . GLY A 1 121 ? -6.512 8.062 -10.869 1.00 80.06 121 GLY A C 1
ATOM 985 O O . GLY A 1 121 ? -7.284 8.205 -9.924 1.00 80.06 121 GLY A O 1
ATOM 986 N N . LEU A 1 122 ? -6.051 9.106 -11.566 1.00 75.62 122 LEU A N 1
ATOM 987 C CA . LEU A 1 122 ? -6.431 10.499 -11.294 1.00 75.62 122 LEU A CA 1
ATOM 988 C C . LEU A 1 122 ? -7.521 11.039 -12.229 1.00 75.62 122 LEU A C 1
ATOM 990 O O . LEU A 1 122 ? -8.041 12.131 -11.986 1.00 75.62 122 LEU A O 1
ATOM 994 N N . GLU A 1 123 ? -7.890 10.299 -13.272 1.00 76.50 123 GLU A N 1
ATOM 995 C CA . GLU A 1 123 ? -9.041 10.630 -14.111 1.00 76.50 123 GLU A CA 1
ATOM 996 C C . GLU A 1 123 ? -10.337 10.321 -13.338 1.00 76.50 123 GLU A C 1
ATOM 998 O O . GLU A 1 123 ? -10.380 9.404 -12.513 1.00 76.50 123 GLU A O 1
ATOM 1003 N N . LYS A 1 124 ? -11.355 11.178 -13.491 1.00 56.47 124 LYS A N 1
ATOM 1004 C CA . LYS A 1 124 ? -12.591 11.147 -12.689 1.00 56.47 124 LYS A CA 1
ATOM 1005 C C . LYS A 1 124 ? -13.487 9.975 -13.049 1.00 56.47 124 LYS A C 1
ATOM 1007 O O . LYS A 1 124 ? -13.841 9.874 -14.242 1.00 56.47 124 LYS A O 1
#

Radius of gyration: 14.07 Å; chains: 1; bounding box: 28×35×40 Å